Protein AF-A0A439U3D1-F1 (afdb_monomer)

Radius of gyration: 30.62 Å; Cα contacts (8 Å, |Δi|>4): 138; chains: 1;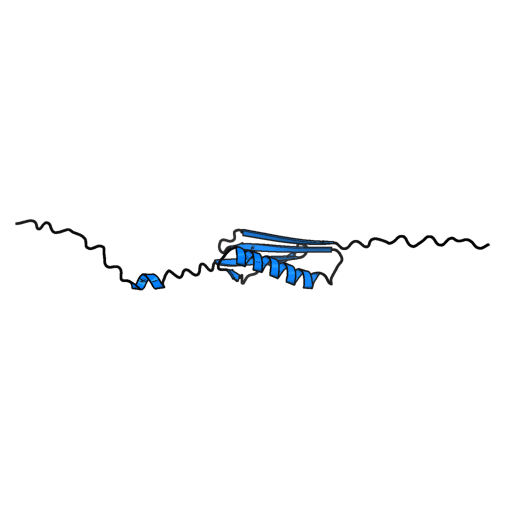 bounding box: 72×36×116 Å

Foldseek 3Di:
DDDDDPPDDPPPDDDPVVVVVPPCLVFWFKWKWKAKPNDIDTGPRGGGDSDVVVVVVVNVVVQVVVCVVCVVPDQWIKMKIFMATPVRDTPDIDIDIGHDDPPPDPPDDDPPDDD

Solvent-accessible surface area (backbone atoms only — not comparable to full-atom values): 7405 Å² total; per-residue (Å²): 141,82,86,82,91,76,91,70,85,82,90,77,80,80,68,87,72,60,74,76,73,68,72,67,73,59,55,43,51,32,28,56,27,38,27,51,75,86,50,73,50,75,44,90,79,48,48,74,29,71,45,71,68,54,49,51,50,52,49,52,50,51,49,50,54,50,45,69,68,52,56,84,76,57,54,68,48,40,41,33,35,38,32,23,41,82,85,68,48,77,77,48,75,51,74,52,78,46,78,63,79,84,79,76,71,78,76,73,80,76,77,92,76,83,133

Mean predicted aligned error: 15.02 Å

Nearest PDB structures (foldseek):
  4j39-assembly1_A  TM=4.063E-01  e=5.763E-01  Tomato bushy stunt virus
  4jk0-assembly1_D-2  TM=4.122E-01  e=9.205E-01  Tomato bushy stunt virus
  4kq0-assembly1_D  TM=3.219E-01  e=6.869E-01  Tomato bushy stunt virus
  4knq-assembly1_A  TM=3.241E-01  e=9.205E-01  Tomato bushy stunt virus
  1r9f-assembly1_A-2  TM=3.229E-01  e=1.653E+00  Tomato bushy stunt virus

pLDDT: mean 74.01, std 16.24, range [39.06, 91.94]

Secondary structure (DSSP, 8-state):
---------------GGGGGS------EEEEEEEEETTEEE--SS-EEESSHHHHHHHHHHHHHHHHHHHGGG-SEEEEEEEEEETTS-EEEEEEEEEE----------------

Structure (mmCIF, N/CA/C/O backbone):
data_AF-A0A439U3D1-F1
#
_entry.id   AF-A0A439U3D1-F1
#
loop_
_atom_site.group_PDB
_atom_site.id
_atom_site.type_symbol
_atom_site.label_atom_id
_atom_site.label_alt_id
_atom_site.label_comp_id
_atom_site.label_asym_id
_atom_site.label_entity_id
_atom_site.label_seq_id
_atom_site.pdbx_PDB_ins_code
_atom_site.Cartn_x
_atom_site.Cartn_y
_atom_site.Cartn_z
_atom_site.occupancy
_atom_site.B_iso_or_equiv
_atom_site.auth_seq_id
_atom_site.auth_comp_id
_atom_site.auth_asym_id
_atom_site.auth_atom_id
_atom_site.pdbx_PDB_model_num
ATOM 1 N N . MET A 1 1 ? -38.011 12.009 67.621 1.00 45.88 1 MET A N 1
ATOM 2 C CA . MET A 1 1 ? -36.981 12.023 66.561 1.00 45.88 1 MET A CA 1
ATOM 3 C C . MET A 1 1 ? -36.679 10.579 66.222 1.00 45.88 1 MET A C 1
ATOM 5 O O . MET A 1 1 ? -35.895 9.945 66.911 1.00 45.88 1 MET A O 1
ATOM 9 N N . THR A 1 2 ? -37.409 10.044 65.248 1.00 39.06 2 THR A N 1
ATOM 10 C CA . THR A 1 2 ? -37.303 8.649 64.808 1.00 39.06 2 THR A CA 1
ATOM 11 C C . THR A 1 2 ? -36.635 8.656 63.442 1.00 39.06 2 THR A C 1
ATOM 13 O O . THR A 1 2 ? -37.020 9.434 62.575 1.00 39.06 2 THR A O 1
ATOM 16 N N . ILE A 1 3 ? -35.589 7.851 63.307 1.00 46.50 3 ILE A N 1
ATOM 17 C CA . ILE A 1 3 ? -34.722 7.743 62.135 1.00 46.50 3 ILE A CA 1
ATOM 18 C C . ILE A 1 3 ? -35.377 6.732 61.184 1.00 46.50 3 ILE A C 1
ATOM 20 O O . ILE A 1 3 ? -35.643 5.603 61.596 1.00 46.50 3 ILE A O 1
ATOM 24 N N . ASP A 1 4 ? -35.670 7.133 59.948 1.00 45.41 4 ASP A N 1
ATOM 25 C CA . ASP A 1 4 ? -36.325 6.285 58.941 1.00 45.41 4 ASP A CA 1
ATOM 26 C C . ASP A 1 4 ? -35.280 5.440 58.165 1.00 45.41 4 ASP A C 1
ATOM 28 O O . ASP A 1 4 ? -34.344 6.014 57.603 1.00 45.41 4 ASP A O 1
ATOM 32 N N . PRO A 1 5 ? -35.383 4.093 58.100 1.00 50.94 5 PRO A N 1
ATOM 33 C CA . PRO A 1 5 ? -34.320 3.220 57.586 1.00 50.94 5 PRO A CA 1
ATOM 34 C C . PRO A 1 5 ? -34.548 2.723 56.143 1.00 50.94 5 PRO A C 1
ATOM 36 O O . PRO A 1 5 ? -34.316 1.552 55.838 1.00 50.94 5 PRO A O 1
ATOM 39 N N . ARG A 1 6 ? -35.006 3.573 55.216 1.00 43.25 6 ARG A N 1
ATOM 40 C CA . ARG A 1 6 ? -35.314 3.155 53.827 1.00 43.25 6 ARG A CA 1
ATOM 41 C C . ARG A 1 6 ? -34.386 3.726 52.750 1.00 43.25 6 ARG A C 1
ATOM 43 O O . ARG A 1 6 ? -34.818 4.046 51.648 1.00 43.25 6 ARG A O 1
ATOM 50 N N . ALA A 1 7 ? -33.083 3.727 53.021 1.00 51.22 7 ALA A N 1
ATOM 51 C CA . ALA A 1 7 ? -32.070 3.725 51.968 1.00 51.22 7 ALA A CA 1
ATOM 52 C C . ALA A 1 7 ? -31.996 2.324 51.329 1.00 51.22 7 ALA A C 1
ATOM 54 O O . ALA A 1 7 ? -31.229 1.462 51.754 1.00 51.22 7 ALA A O 1
ATOM 55 N N . ARG A 1 8 ? -32.824 2.074 50.313 1.00 48.53 8 ARG A N 1
ATOM 56 C CA . ARG A 1 8 ? -32.607 0.986 49.351 1.00 48.53 8 ARG A CA 1
ATOM 57 C C . ARG A 1 8 ? -32.677 1.592 47.960 1.00 48.53 8 ARG A C 1
ATOM 59 O O . ARG A 1 8 ? -33.740 2.001 47.508 1.00 48.53 8 ARG A O 1
ATOM 66 N N . GLY A 1 9 ? -31.501 1.733 47.354 1.00 48.75 9 GLY A N 1
ATOM 67 C CA . GLY A 1 9 ? -31.330 2.292 46.024 1.00 48.75 9 GLY A CA 1
ATOM 68 C C . GLY A 1 9 ? -32.049 1.452 44.978 1.00 48.75 9 GLY A C 1
ATOM 69 O O . GLY A 1 9 ? -31.792 0.259 44.850 1.00 48.75 9 GLY A O 1
ATOM 70 N N . ASN A 1 10 ? -32.901 2.109 44.200 1.00 45.72 10 ASN A N 1
ATOM 71 C CA . ASN A 1 10 ? -33.366 1.598 42.921 1.00 45.72 10 ASN A CA 1
ATOM 72 C C . ASN A 1 10 ? -32.428 2.133 41.832 1.00 45.72 10 ASN A C 1
ATOM 74 O O . ASN A 1 10 ? -32.757 3.076 41.119 1.00 45.72 10 ASN A O 1
ATOM 78 N N . PHE A 1 11 ? -31.242 1.533 41.716 1.00 51.66 11 PHE A N 1
ATOM 79 C CA . PHE A 1 11 ? -30.380 1.666 40.536 1.00 51.66 11 PHE A CA 1
ATOM 80 C C . PHE A 1 11 ? -30.799 0.637 39.473 1.00 51.66 11 PHE A C 1
ATOM 82 O O . PHE A 1 11 ? -30.017 -0.212 39.071 1.00 51.66 11 PHE A O 1
ATOM 89 N N . CYS A 1 12 ? -32.054 0.680 39.032 1.00 50.06 12 CYS A N 1
ATOM 90 C CA . CYS A 1 12 ? -32.528 -0.108 37.894 1.00 50.06 12 CYS A CA 1
ATOM 91 C C . CYS A 1 12 ? -33.608 0.693 37.173 1.00 50.06 12 CYS A C 1
ATOM 93 O O . CYS A 1 12 ? -34.783 0.423 37.363 1.00 50.06 12 CYS A O 1
ATOM 95 N N . GLN A 1 13 ? -33.222 1.717 36.413 1.00 51.66 13 GLN A N 1
ATOM 96 C CA . GLN A 1 13 ? -34.068 2.249 35.342 1.00 51.66 13 GLN A CA 1
ATOM 97 C C . GLN A 1 13 ? -33.199 3.050 34.361 1.00 51.66 13 GLN A C 1
ATOM 99 O O . GLN A 1 13 ? -33.346 4.261 34.213 1.00 51.66 13 GLN A O 1
ATOM 104 N N . LEU A 1 14 ? -32.241 2.383 33.714 1.00 47.88 14 LEU A N 1
ATOM 105 C CA . LEU A 1 14 ? -31.732 2.897 32.444 1.00 47.88 14 LEU A CA 1
ATOM 106 C C . LEU A 1 14 ? -32.725 2.448 31.361 1.00 47.88 14 LEU A C 1
ATOM 108 O O . LEU A 1 14 ? -33.056 1.264 31.322 1.00 47.88 14 LEU A O 1
ATOM 112 N N . PRO A 1 15 ? -33.268 3.364 30.544 1.00 46.09 15 PRO A N 1
ATOM 113 C CA . PRO A 1 15 ? -34.266 3.015 29.544 1.00 46.09 15 PRO A CA 1
ATOM 114 C C . PRO A 1 15 ? -33.651 2.163 28.426 1.00 46.09 15 PRO A C 1
ATOM 116 O O . PRO A 1 15 ? -32.517 2.399 28.010 1.00 46.09 15 PRO A O 1
ATOM 119 N N . GLU A 1 16 ? -34.451 1.241 27.884 1.00 47.47 16 GLU A N 1
ATOM 120 C CA . GLU A 1 16 ? -34.198 0.334 26.741 1.00 47.47 16 GLU A CA 1
ATOM 121 C C . GLU A 1 16 ? -33.722 1.032 25.439 1.00 47.47 16 GLU A C 1
ATOM 123 O O . GLU A 1 16 ? -33.518 0.389 24.416 1.00 47.47 16 GLU A O 1
ATOM 128 N N . GLN A 1 17 ? -33.514 2.352 25.455 1.00 46.62 17 GLN A N 1
ATOM 129 C CA . GLN A 1 17 ? -33.093 3.159 24.306 1.00 46.62 17 GLN A CA 1
ATOM 130 C C . GLN A 1 17 ? -31.573 3.170 24.078 1.00 46.62 17 GLN A C 1
ATOM 132 O O . GLN A 1 17 ? -31.106 3.697 23.072 1.00 46.62 17 GLN A O 1
ATOM 137 N N . ILE A 1 18 ? -30.777 2.596 24.988 1.00 49.88 18 ILE A N 1
ATOM 138 C CA . ILE A 1 18 ? -29.306 2.572 24.857 1.00 49.88 18 ILE A CA 1
ATOM 139 C C . ILE A 1 18 ? -28.845 1.479 23.876 1.00 49.88 18 ILE A C 1
ATOM 141 O O . ILE A 1 18 ? -27.748 1.556 23.324 1.00 49.88 18 ILE A O 1
ATOM 145 N N . PHE A 1 19 ? -29.694 0.495 23.571 1.00 45.00 19 PHE A N 1
ATOM 146 C CA . PHE A 1 19 ? -29.305 -0.620 22.706 1.00 45.00 19 PHE A CA 1
ATOM 147 C C . PHE A 1 19 ? -29.145 -0.247 21.222 1.00 45.00 19 PHE A C 1
ATOM 149 O O . PHE A 1 19 ? -28.511 -0.993 20.484 1.00 45.00 19 PHE A O 1
ATOM 156 N N . SER A 1 20 ? -29.632 0.923 20.788 1.00 47.94 20 SER A N 1
ATOM 157 C CA . SER A 1 20 ? -29.443 1.409 19.410 1.00 47.94 20 SER A CA 1
ATOM 158 C C . SER A 1 20 ? -28.176 2.256 19.206 1.00 47.94 20 SER A C 1
ATOM 160 O O . SER A 1 20 ? -27.870 2.608 18.071 1.00 47.94 20 SER A O 1
ATOM 162 N N . LEU A 1 21 ? -27.436 2.602 20.268 1.00 47.84 21 LEU A N 1
ATOM 163 C CA . LEU A 1 21 ? -26.210 3.421 20.192 1.00 47.84 21 LEU A CA 1
ATOM 164 C C . LEU A 1 21 ? -24.918 2.595 20.284 1.00 47.84 21 LEU A C 1
ATOM 166 O O . LEU A 1 21 ? -23.825 3.150 20.227 1.00 47.84 21 LEU A O 1
ATOM 170 N N . LEU A 1 22 ? -25.039 1.272 20.411 1.00 51.59 22 LEU A N 1
ATOM 171 C CA . LEU A 1 22 ? -23.912 0.336 20.400 1.00 51.59 22 LEU A CA 1
ATOM 172 C C . LEU A 1 22 ? -23.738 -0.366 19.048 1.00 51.59 22 LEU A C 1
ATOM 174 O O . LEU A 1 22 ? -22.976 -1.325 18.956 1.00 51.59 22 LEU A O 1
ATOM 178 N N . SER A 1 23 ? -24.347 0.157 17.980 1.00 51.31 23 SER A N 1
ATOM 179 C CA . SER A 1 23 ? -23.788 0.007 16.634 1.00 51.31 23 SER A CA 1
ATOM 180 C C . SER A 1 23 ? -22.564 0.915 16.515 1.00 51.31 23 SER A C 1
ATOM 182 O O . SER A 1 23 ? -22.533 1.874 15.752 1.00 51.31 23 SER A O 1
ATOM 184 N N . PHE A 1 24 ? -21.543 0.602 17.316 1.00 48.59 24 PHE A N 1
ATOM 185 C CA . PHE A 1 24 ? -20.161 0.779 16.911 1.00 48.59 24 PHE A CA 1
ATOM 186 C C . PHE A 1 24 ? -19.996 -0.045 15.630 1.00 48.59 24 PHE A C 1
ATOM 188 O O . PHE A 1 24 ? -19.539 -1.188 15.668 1.00 48.59 24 PHE A O 1
ATOM 195 N N . ASP A 1 25 ? -20.379 0.517 14.488 1.00 55.25 25 ASP A N 1
ATOM 196 C CA . ASP A 1 25 ? -19.644 0.192 13.281 1.00 55.25 25 ASP A CA 1
ATOM 197 C C . ASP A 1 25 ? -18.232 0.690 13.578 1.00 55.25 25 ASP A C 1
ATOM 199 O O . ASP A 1 25 ? -17.966 1.890 13.613 1.00 55.25 25 ASP A O 1
ATOM 203 N N . ARG A 1 26 ? -17.363 -0.241 13.993 1.00 61.91 26 ARG A N 1
ATOM 204 C CA . ARG A 1 26 ? -15.965 -0.001 14.373 1.00 61.91 26 ARG A CA 1
ATOM 205 C C . ARG A 1 26 ? -15.150 0.322 13.123 1.00 61.91 26 ARG A C 1
ATOM 207 O O . ARG A 1 26 ? -14.142 -0.316 12.854 1.00 61.91 26 ARG A O 1
ATOM 214 N N . MET A 1 27 ? -15.630 1.274 12.338 1.00 72.38 27 MET A N 1
ATOM 215 C CA . MET A 1 27 ? -14.948 1.794 11.179 1.00 72.38 27 MET A CA 1
ATOM 216 C C . MET A 1 27 ? -13.801 2.648 11.704 1.00 72.38 27 MET A C 1
ATOM 218 O O . MET A 1 27 ? -14.001 3.705 12.300 1.00 72.38 27 MET A O 1
ATOM 222 N N . ALA A 1 28 ? -12.596 2.110 11.584 1.00 83.12 28 ALA A N 1
ATOM 223 C CA . ALA A 1 28 ? -11.372 2.818 11.897 1.00 83.12 28 ALA A CA 1
ATOM 224 C C . ALA A 1 28 ? -10.820 3.416 10.602 1.00 83.12 28 ALA A C 1
ATOM 226 O O . ALA A 1 28 ? -10.892 2.795 9.540 1.00 83.12 28 ALA A O 1
ATOM 227 N N . LEU A 1 29 ? -10.294 4.635 10.693 1.00 87.50 29 LEU A N 1
ATOM 228 C CA . LEU A 1 29 ? -9.660 5.301 9.565 1.00 87.50 29 LEU A CA 1
ATOM 229 C C . LEU A 1 29 ? -8.225 4.793 9.421 1.00 87.50 29 LEU A C 1
ATOM 231 O O . LEU A 1 29 ? -7.444 4.844 10.377 1.00 87.50 29 LEU A O 1
ATOM 235 N N . TYR A 1 30 ? -7.896 4.324 8.222 1.00 89.44 30 TYR A N 1
ATOM 236 C CA . TYR A 1 30 ? -6.565 3.850 7.866 1.00 89.44 30 TYR A CA 1
ATOM 237 C C . TYR A 1 30 ? -6.011 4.660 6.702 1.00 89.44 30 TYR A C 1
ATOM 239 O O . TYR A 1 30 ? -6.719 4.911 5.735 1.00 89.44 30 TYR A O 1
ATOM 247 N N . TYR A 1 31 ? -4.742 5.035 6.776 1.00 90.62 31 TYR A N 1
ATOM 248 C CA . TYR A 1 31 ? -4.043 5.784 5.735 1.00 90.62 31 TYR A CA 1
ATOM 249 C C . TYR A 1 31 ? -3.154 4.840 4.936 1.00 90.62 31 TYR A C 1
ATOM 251 O O . TYR A 1 31 ? -2.437 4.040 5.536 1.00 90.62 31 TYR A O 1
ATOM 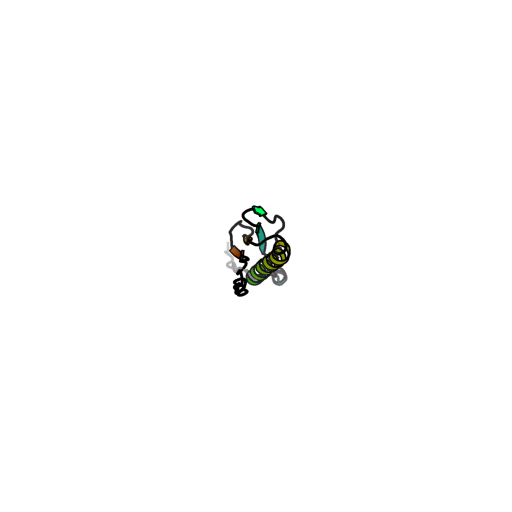259 N N . PHE A 1 32 ? -3.196 4.927 3.609 1.00 90.69 32 PHE A N 1
ATOM 260 C CA . PHE A 1 32 ? -2.459 4.044 2.705 1.00 90.69 32 PHE A CA 1
ATOM 261 C C . PHE A 1 32 ? -1.371 4.855 2.009 1.00 90.69 32 PHE A C 1
ATOM 263 O O . PHE A 1 32 ? -1.615 5.477 0.988 1.00 90.69 32 PHE A O 1
ATOM 270 N N . ASP A 1 33 ? -0.168 4.880 2.570 1.00 90.38 33 ASP A N 1
ATOM 271 C CA . ASP A 1 33 ? 0.955 5.546 1.921 1.00 90.38 33 ASP A CA 1
ATOM 272 C C . ASP A 1 33 ? 1.508 4.674 0.805 1.00 90.38 33 ASP A C 1
ATOM 274 O O . ASP A 1 33 ? 1.741 3.471 0.980 1.00 90.38 33 ASP A O 1
ATOM 278 N N . PHE A 1 34 ? 1.769 5.311 -0.322 1.00 89.38 34 PHE A N 1
ATOM 279 C CA . PHE A 1 34 ? 2.305 4.687 -1.512 1.00 89.38 34 PHE A CA 1
ATOM 280 C C . PHE A 1 34 ? 3.779 5.050 -1.632 1.00 89.38 34 PHE A C 1
ATOM 282 O O . PHE A 1 34 ? 4.153 6.192 -1.414 1.00 89.38 34 PHE A O 1
ATOM 289 N N . ASP A 1 35 ? 4.642 4.091 -1.935 1.00 88.81 35 ASP A N 1
ATOM 290 C CA . ASP A 1 35 ? 6.045 4.354 -2.248 1.00 88.81 35 ASP A CA 1
ATOM 291 C C . ASP A 1 35 ? 6.389 3.657 -3.558 1.00 88.81 35 ASP A C 1
ATOM 293 O O . ASP A 1 35 ? 6.292 2.430 -3.682 1.00 88.81 35 ASP A O 1
ATOM 297 N N . GLU A 1 36 ? 6.735 4.480 -4.542 1.00 86.81 36 GLU A N 1
ATOM 298 C CA . GLU A 1 36 ? 7.127 4.071 -5.878 1.00 86.81 36 GLU A CA 1
ATOM 299 C C . GLU A 1 36 ? 8.600 4.400 -6.093 1.00 86.81 36 GLU A C 1
ATOM 301 O O . GLU A 1 36 ? 9.027 5.553 -6.082 1.00 86.81 36 GLU A O 1
ATOM 306 N N . ASN A 1 37 ? 9.406 3.355 -6.265 1.00 84.38 37 ASN A N 1
ATOM 307 C CA . ASN A 1 37 ? 10.835 3.447 -6.535 1.00 84.38 37 ASN A CA 1
ATOM 308 C C . ASN A 1 37 ? 11.623 4.329 -5.534 1.00 84.38 37 ASN A C 1
ATOM 310 O O . ASN A 1 37 ? 12.655 4.907 -5.880 1.00 84.38 37 ASN A O 1
ATOM 314 N N . GLY A 1 38 ? 11.163 4.412 -4.277 1.00 82.00 38 GLY A N 1
ATOM 315 C CA . GLY A 1 38 ? 11.755 5.237 -3.219 1.00 82.00 38 GLY A CA 1
ATOM 316 C C . GLY A 1 38 ? 11.150 6.638 -3.082 1.00 82.00 38 GLY A C 1
ATOM 317 O O . GLY A 1 38 ? 11.613 7.411 -2.240 1.00 82.00 38 GLY A O 1
ATOM 318 N N . VAL A 1 39 ? 10.138 6.975 -3.883 1.00 83.44 39 VAL A N 1
ATOM 319 C CA . VAL A 1 39 ? 9.338 8.194 -3.748 1.00 83.44 39 VAL A CA 1
ATOM 320 C C . VAL A 1 39 ? 8.075 7.847 -2.971 1.00 83.44 39 VAL A C 1
ATOM 322 O O . VAL A 1 39 ? 7.166 7.219 -3.502 1.00 83.44 39 VAL A O 1
ATOM 325 N N . ALA A 1 40 ? 8.037 8.239 -1.698 1.00 84.81 40 ALA A N 1
ATOM 326 C CA . ALA A 1 40 ? 6.871 8.045 -0.847 1.00 84.81 40 ALA A CA 1
ATOM 327 C C . ALA A 1 40 ? 5.862 9.191 -1.024 1.00 84.81 40 ALA A C 1
ATOM 329 O O . ALA A 1 40 ? 6.161 10.346 -0.711 1.00 84.81 40 ALA A O 1
ATOM 330 N N . GLU A 1 41 ? 4.658 8.851 -1.464 1.00 85.44 41 GLU A N 1
ATOM 331 C CA . GLU A 1 41 ? 3.486 9.711 -1.541 1.00 85.44 41 GLU A CA 1
ATOM 332 C C . GLU A 1 41 ? 2.464 9.302 -0.464 1.00 85.44 41 GLU A C 1
ATOM 334 O O . GLU A 1 41 ? 1.829 8.246 -0.557 1.00 85.44 41 GLU A O 1
ATOM 339 N N . PRO A 1 42 ? 2.312 10.103 0.607 1.00 85.38 42 PRO A N 1
ATOM 340 C CA . PRO A 1 42 ? 1.359 9.803 1.664 1.00 85.38 42 PRO A CA 1
ATOM 341 C C . PRO A 1 42 ? -0.076 10.091 1.219 1.00 85.38 42 PRO A C 1
ATOM 343 O O . PRO A 1 42 ? -0.350 11.145 0.643 1.00 85.38 42 PRO A O 1
ATOM 346 N N . ASP A 1 43 ? -1.007 9.203 1.568 1.00 83.00 43 ASP A N 1
ATOM 347 C CA . ASP A 1 43 ? -2.437 9.419 1.331 1.00 83.00 43 ASP A CA 1
ATOM 348 C C . ASP A 1 43 ? -3.053 10.266 2.465 1.00 83.00 43 ASP A C 1
ATOM 350 O O . ASP A 1 43 ? -3.052 9.836 3.626 1.00 83.00 43 ASP A O 1
ATOM 354 N N . PRO A 1 44 ? -3.586 11.471 2.173 1.00 77.75 44 PRO A N 1
ATOM 355 C CA . PRO A 1 44 ? -4.212 12.329 3.174 1.00 77.75 44 PRO A CA 1
ATOM 356 C C . PRO A 1 44 ? -5.668 11.957 3.486 1.00 77.75 44 PRO A C 1
ATOM 358 O O . PRO A 1 44 ? -6.201 12.426 4.494 1.00 77.75 44 PRO A O 1
ATOM 361 N N . HIS A 1 45 ? -6.330 11.171 2.635 1.00 82.12 45 HIS A N 1
ATOM 362 C CA . HIS A 1 45 ? -7.749 10.858 2.780 1.00 82.12 45 HIS A CA 1
ATOM 363 C C . HIS A 1 45 ? -7.964 9.626 3.651 1.00 82.12 45 HIS A C 1
ATOM 365 O O . HIS A 1 45 ? -8.774 9.675 4.579 1.00 82.12 45 HIS A O 1
ATOM 371 N N . GLY A 1 46 ? -7.212 8.555 3.391 1.00 84.44 46 GLY A N 1
ATOM 372 C CA . GLY A 1 46 ? -7.417 7.279 4.056 1.00 84.44 46 GLY A CA 1
ATOM 373 C C . GLY A 1 46 ? -8.780 6.653 3.741 1.00 84.44 46 GLY A C 1
ATOM 374 O O . GLY A 1 46 ? -9.628 7.218 3.049 1.00 84.44 46 GLY A O 1
ATOM 375 N N . ILE A 1 47 ? -8.994 5.441 4.245 1.00 85.44 47 ILE A N 1
ATOM 376 C CA . ILE A 1 47 ? -10.214 4.662 4.037 1.00 85.44 47 ILE A CA 1
ATOM 377 C C . ILE A 1 47 ? -10.708 4.151 5.384 1.00 85.44 47 ILE A C 1
ATOM 379 O O . ILE A 1 47 ? -9.952 3.589 6.182 1.00 85.44 47 ILE A O 1
ATOM 383 N N . GLU A 1 48 ? -12.001 4.335 5.628 1.00 87.94 48 GLU A N 1
ATOM 384 C CA . GLU A 1 48 ? -12.691 3.767 6.777 1.00 87.94 48 GLU A CA 1
ATOM 385 C C . GLU A 1 48 ? -12.921 2.271 6.554 1.00 87.94 48 GLU A C 1
ATOM 387 O O . GLU A 1 48 ? -13.648 1.864 5.648 1.00 87.94 48 GLU A O 1
ATOM 392 N N . CYS A 1 49 ? -12.295 1.442 7.386 1.00 84.00 49 CYS A N 1
ATOM 393 C CA . CYS A 1 49 ? -12.423 -0.008 7.311 1.00 84.00 49 CYS A CA 1
ATOM 394 C C . CYS A 1 49 ? -12.986 -0.554 8.621 1.00 84.00 49 CYS A C 1
ATOM 396 O O . CYS A 1 49 ? -12.572 -0.157 9.709 1.00 84.00 49 CYS A O 1
ATOM 398 N N . SER A 1 50 ? -13.920 -1.493 8.511 1.00 83.56 50 SER A N 1
ATOM 399 C CA . SER A 1 50 ? -14.589 -2.136 9.646 1.00 83.56 50 SER A CA 1
ATOM 400 C C . SER A 1 50 ? -13.763 -3.253 10.297 1.00 83.56 50 SER A C 1
ATOM 402 O O . SER A 1 50 ? -14.001 -3.589 11.458 1.00 83.56 50 SER A O 1
ATOM 404 N N . ASP A 1 51 ? -12.789 -3.823 9.578 1.00 83.75 51 ASP A N 1
ATOM 405 C CA . ASP A 1 51 ? -11.865 -4.835 10.096 1.00 83.75 51 ASP A CA 1
ATOM 406 C C . ASP A 1 51 ? -10.499 -4.810 9.387 1.00 83.75 51 ASP A C 1
ATOM 408 O O . ASP A 1 51 ? -10.378 -4.381 8.238 1.00 83.75 51 ASP A O 1
ATOM 412 N N . LEU A 1 52 ? -9.466 -5.340 10.049 1.00 84.50 52 LEU A N 1
ATOM 413 C CA . LEU A 1 52 ? -8.110 -5.445 9.497 1.00 84.50 52 LEU A CA 1
ATOM 414 C C . LEU A 1 52 ? -8.037 -6.326 8.241 1.00 84.50 52 LEU A C 1
ATOM 416 O O . LEU A 1 52 ? -7.161 -6.117 7.397 1.00 84.50 52 LEU A O 1
ATOM 420 N N . ALA A 1 53 ? -8.932 -7.308 8.091 1.00 87.38 53 ALA A N 1
ATOM 421 C CA . ALA A 1 53 ? -8.998 -8.109 6.872 1.00 87.38 53 ALA A CA 1
ATOM 422 C C . ALA A 1 53 ? -9.374 -7.258 5.647 1.00 87.38 53 ALA A C 1
ATOM 424 O O . ALA A 1 53 ? -8.768 -7.427 4.585 1.00 87.38 53 ALA A O 1
ATOM 425 N N . GLU A 1 54 ? -10.309 -6.318 5.815 1.00 87.00 54 GLU A N 1
ATOM 426 C CA . GLU A 1 54 ? -10.717 -5.372 4.771 1.00 87.00 54 GLU A CA 1
ATOM 427 C C . GLU A 1 54 ? -9.571 -4.415 4.440 1.00 87.00 54 GLU A C 1
ATOM 429 O O . GLU A 1 54 ? -9.222 -4.250 3.275 1.00 87.00 54 GLU A O 1
ATOM 434 N N . VAL A 1 55 ? -8.890 -3.887 5.464 1.00 88.19 55 VAL A N 1
ATOM 435 C CA . VAL A 1 55 ? -7.691 -3.050 5.292 1.00 88.19 55 VAL A CA 1
ATOM 436 C C . VAL A 1 55 ? -6.639 -3.760 4.440 1.00 88.19 55 VAL A C 1
ATOM 438 O O . VAL A 1 55 ? -6.097 -3.190 3.493 1.00 88.19 55 VAL A O 1
ATOM 441 N N . ARG A 1 56 ? -6.359 -5.034 4.747 1.00 89.25 56 ARG A N 1
ATOM 442 C CA . ARG A 1 56 ? -5.400 -5.841 3.986 1.00 89.25 56 ARG A CA 1
ATOM 443 C C . ARG A 1 56 ? -5.859 -6.037 2.545 1.00 89.25 56 ARG A C 1
ATOM 445 O O . ARG A 1 56 ? -5.039 -5.956 1.635 1.00 89.25 56 ARG A O 1
ATOM 452 N N . TYR A 1 57 ? -7.141 -6.329 2.339 1.00 90.12 57 TYR A N 1
ATOM 453 C CA . TYR A 1 57 ? -7.704 -6.509 1.006 1.00 90.12 57 TYR A CA 1
ATOM 454 C C . TYR A 1 57 ? -7.574 -5.231 0.169 1.00 90.12 57 TYR A C 1
ATOM 456 O O . TYR A 1 57 ? -7.065 -5.298 -0.950 1.00 90.12 57 TYR A O 1
ATOM 464 N N . GLN A 1 58 ? -7.929 -4.074 0.733 1.00 88.38 58 GLN A N 1
ATOM 465 C CA . GLN A 1 58 ? -7.789 -2.778 0.068 1.00 88.38 58 GLN A CA 1
ATOM 466 C C . GLN A 1 58 ? -6.326 -2.448 -0.241 1.00 88.38 58 GLN A C 1
ATOM 468 O O . GLN A 1 58 ? -6.021 -2.070 -1.368 1.00 88.38 58 GLN A O 1
ATOM 473 N N . ALA A 1 59 ? -5.400 -2.686 0.696 1.00 88.56 59 ALA A N 1
ATOM 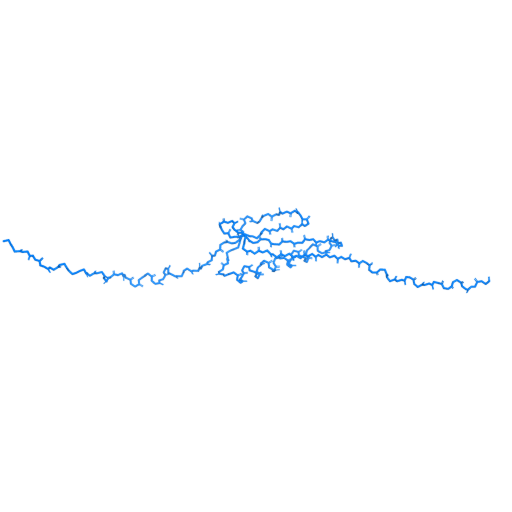474 C CA . ALA A 1 59 ? -3.970 -2.459 0.474 1.00 88.56 59 ALA A CA 1
ATOM 475 C C . ALA A 1 59 ? -3.415 -3.307 -0.682 1.00 88.56 59 ALA A C 1
ATOM 477 O O . ALA A 1 59 ? -2.695 -2.803 -1.540 1.00 88.56 59 ALA A O 1
ATOM 478 N N . VAL A 1 60 ? -3.757 -4.600 -0.719 1.00 89.94 60 VAL A N 1
ATOM 479 C CA . VAL A 1 60 ? -3.306 -5.515 -1.781 1.00 89.94 60 VAL A CA 1
ATOM 480 C C . VAL A 1 60 ? -3.938 -5.152 -3.121 1.00 89.94 60 VAL A C 1
ATOM 482 O O . VAL A 1 60 ? -3.258 -5.189 -4.145 1.00 89.94 60 VAL A O 1
ATOM 485 N N . ARG A 1 61 ? -5.222 -4.782 -3.125 1.00 90.06 61 ARG A N 1
ATOM 486 C CA . ARG A 1 61 ? -5.928 -4.346 -4.330 1.00 90.06 61 ARG A CA 1
ATOM 487 C C . ARG A 1 61 ? -5.317 -3.067 -4.902 1.00 90.06 61 ARG A C 1
ATOM 489 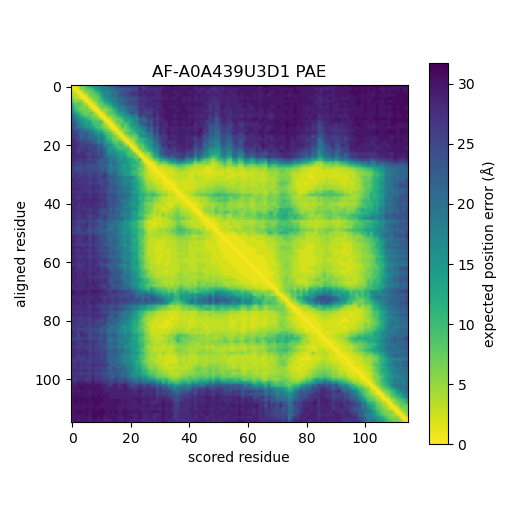O O . ARG A 1 61 ? -5.013 -3.046 -6.089 1.00 90.06 61 ARG A O 1
ATOM 496 N N . ALA A 1 62 ? -5.072 -2.062 -4.061 1.00 87.69 62 ALA A N 1
ATOM 497 C CA . ALA A 1 62 ? -4.417 -0.820 -4.460 1.00 87.69 62 ALA A CA 1
ATOM 498 C C . ALA A 1 62 ? -3.014 -1.083 -5.024 1.00 87.69 62 ALA A C 1
ATOM 500 O O . ALA A 1 62 ? -2.690 -0.605 -6.106 1.00 87.69 62 ALA A O 1
ATOM 501 N N . LEU A 1 63 ? -2.218 -1.929 -4.359 1.00 88.44 63 LEU A N 1
ATOM 502 C CA . LEU A 1 63 ? -0.893 -2.314 -4.850 1.00 88.44 63 LEU A CA 1
ATOM 503 C C . LEU A 1 63 ? -0.959 -3.000 -6.225 1.00 88.44 63 LEU A C 1
ATOM 505 O O . LEU A 1 63 ? -0.120 -2.736 -7.084 1.00 88.44 63 LEU A O 1
ATOM 509 N N . ALA A 1 64 ? -1.944 -3.872 -6.453 1.00 88.06 64 ALA A N 1
ATOM 510 C CA . ALA A 1 64 ? -2.136 -4.532 -7.742 1.00 88.06 64 ALA A CA 1
ATOM 511 C C . ALA A 1 64 ? -2.559 -3.550 -8.848 1.00 88.06 64 ALA A C 1
ATOM 513 O O . ALA A 1 64 ? -2.053 -3.645 -9.967 1.00 88.06 64 ALA A O 1
ATOM 514 N N . ASP A 1 65 ? -3.449 -2.605 -8.536 1.00 86.75 65 ASP A N 1
ATOM 515 C CA . ASP A 1 65 ? -3.860 -1.553 -9.468 1.00 86.75 65 ASP A CA 1
ATOM 516 C C . ASP A 1 65 ? -2.665 -0.654 -9.842 1.00 86.75 65 ASP A C 1
ATOM 518 O O . ASP A 1 65 ? -2.405 -0.481 -11.032 1.00 86.75 65 ASP A O 1
ATOM 522 N N . MET A 1 66 ? -1.863 -0.207 -8.866 1.00 82.69 66 MET A N 1
ATOM 523 C CA . MET A 1 66 ? -0.620 0.541 -9.122 1.00 82.69 66 MET A CA 1
ATOM 524 C C . MET A 1 66 ? 0.379 -0.260 -9.951 1.00 82.69 66 MET A C 1
ATOM 526 O O . MET A 1 66 ? 0.987 0.262 -10.877 1.00 82.69 66 MET A O 1
ATOM 530 N N . THR A 1 67 ? 0.542 -1.550 -9.643 1.00 84.06 67 THR A N 1
ATOM 531 C CA . THR A 1 67 ? 1.450 -2.424 -10.395 1.00 84.06 67 THR A CA 1
ATOM 532 C C . THR A 1 67 ? 1.026 -2.477 -11.858 1.00 84.06 67 THR A C 1
ATOM 534 O O . THR A 1 67 ? 1.855 -2.310 -12.743 1.00 84.06 67 THR A O 1
ATOM 537 N N . ARG A 1 68 ? -0.272 -2.632 -12.143 1.00 83.12 68 ARG A N 1
ATOM 538 C CA . ARG A 1 68 ? -0.778 -2.617 -13.523 1.00 83.12 68 ARG A CA 1
ATOM 539 C C . ARG A 1 68 ? -0.451 -1.309 -14.254 1.00 83.12 68 ARG A C 1
ATOM 541 O O . ARG A 1 68 ? -0.230 -1.351 -15.460 1.00 83.12 68 ARG A O 1
ATOM 548 N N . GLU A 1 69 ? -0.449 -0.183 -13.549 1.00 79.62 69 GLU A N 1
ATOM 549 C CA . GLU A 1 69 ? -0.171 1.141 -14.114 1.00 79.62 69 GLU A CA 1
ATOM 550 C C . GLU A 1 69 ? 1.328 1.438 -14.271 1.00 79.62 69 GLU A C 1
ATOM 552 O O . GLU A 1 69 ? 1.690 2.091 -15.244 1.00 79.62 69 GLU A O 1
ATOM 557 N N . ALA A 1 70 ? 2.188 0.916 -13.387 1.00 74.50 70 ALA A N 1
ATOM 558 C CA . ALA A 1 70 ? 3.642 1.142 -13.390 1.00 74.50 70 ALA A CA 1
ATOM 559 C C . ALA A 1 70 ? 4.430 0.165 -14.288 1.00 74.50 70 ALA A C 1
ATOM 561 O O . ALA A 1 70 ? 5.457 0.518 -14.866 1.00 74.50 70 ALA A O 1
ATOM 562 N N . LEU A 1 71 ? 3.927 -1.062 -14.478 1.00 71.81 71 LEU A N 1
ATOM 563 C CA . LEU A 1 71 ? 4.558 -2.086 -15.325 1.00 71.81 71 LEU A CA 1
ATOM 564 C C . LEU A 1 71 ? 4.850 -1.701 -16.792 1.00 71.81 71 LEU A C 1
ATOM 566 O O . LEU A 1 71 ? 5.822 -2.235 -17.328 1.00 71.81 71 LEU A O 1
ATOM 570 N N . PRO A 1 72 ? 4.070 -0.849 -17.492 1.00 69.12 72 PRO A N 1
ATOM 571 C CA . PRO A 1 72 ? 4.426 -0.464 -18.851 1.00 69.12 72 PRO A CA 1
ATOM 572 C C . PRO A 1 72 ? 5.699 0.394 -18.936 1.00 69.12 72 PRO A C 1
ATOM 574 O O . PRO A 1 72 ? 6.212 0.546 -20.042 1.00 69.12 72 PRO A O 1
ATOM 577 N N . ASP A 1 73 ? 6.217 0.920 -17.817 1.00 63.09 73 ASP A N 1
ATOM 578 C CA . ASP A 1 73 ? 7.237 1.978 -17.811 1.00 63.09 73 ASP A CA 1
ATOM 579 C C . ASP A 1 73 ? 8.623 1.542 -17.289 1.00 63.09 73 ASP A C 1
ATOM 581 O O . ASP A 1 73 ? 9.396 2.351 -16.777 1.00 63.09 73 ASP A O 1
ATOM 585 N N . GLY A 1 74 ? 8.990 0.259 -17.396 1.00 63.81 74 GLY A N 1
ATOM 586 C CA . GLY A 1 74 ? 10.388 -0.153 -17.204 1.00 63.81 74 GLY A CA 1
ATOM 587 C C . GLY A 1 74 ? 10.627 -1.601 -16.783 1.00 63.81 74 GLY A C 1
ATOM 588 O O . GLY A 1 74 ? 9.718 -2.329 -16.398 1.00 63.81 74 GLY A O 1
ATOM 589 N N . ASP A 1 75 ? 11.904 -1.989 -16.825 1.00 70.19 75 ASP A N 1
ATOM 590 C CA . ASP A 1 75 ? 12.371 -3.337 -16.483 1.00 70.19 75 ASP A CA 1
ATOM 591 C C . ASP A 1 75 ? 12.542 -3.553 -14.969 1.00 70.19 75 ASP A C 1
ATOM 593 O O . ASP A 1 75 ? 12.742 -4.680 -14.534 1.00 70.19 75 ASP A O 1
ATOM 597 N N . HIS A 1 76 ? 12.516 -2.491 -14.155 1.00 74.88 76 HIS A N 1
ATOM 598 C CA . HIS A 1 76 ? 12.695 -2.570 -12.702 1.00 74.88 76 HIS A CA 1
ATOM 599 C C . HIS A 1 76 ? 11.743 -1.609 -12.004 1.00 74.88 76 HIS A C 1
ATOM 601 O O . HIS A 1 76 ? 11.861 -0.397 -12.176 1.00 74.88 76 HIS A O 1
ATOM 607 N N . HIS A 1 77 ? 10.843 -2.150 -11.185 1.00 82.50 77 HIS A N 1
ATOM 608 C CA . HIS A 1 77 ? 9.875 -1.363 -10.427 1.00 82.50 77 HIS A CA 1
ATOM 609 C C . HIS A 1 77 ? 9.704 -1.911 -9.019 1.0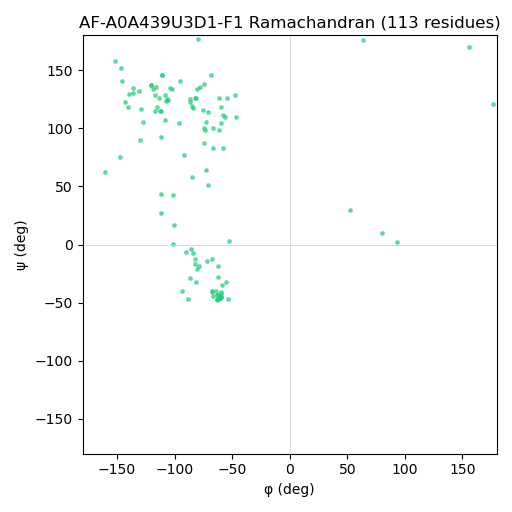0 82.50 77 HIS A C 1
ATOM 611 O O . HIS A 1 77 ? 9.467 -3.102 -8.813 1.00 82.50 77 HIS A O 1
ATOM 617 N N . LYS A 1 78 ? 9.804 -1.027 -8.028 1.00 87.25 78 LYS A N 1
ATOM 618 C CA . LYS A 1 78 ? 9.542 -1.350 -6.628 1.00 87.25 78 LYS A CA 1
ATOM 619 C C . LYS A 1 78 ? 8.355 -0.536 -6.147 1.00 87.25 78 LYS A C 1
ATOM 621 O O . LYS A 1 78 ? 8.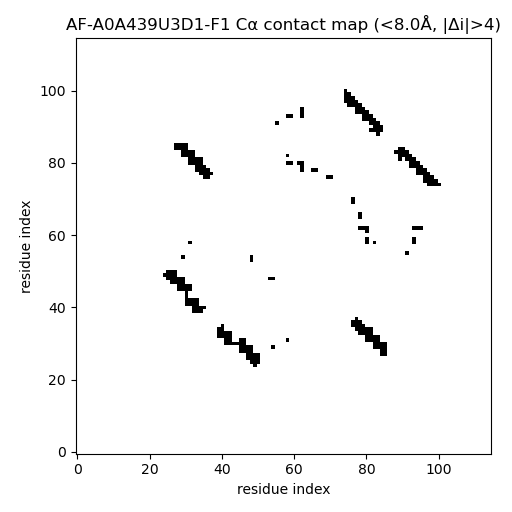456 0.680 -6.036 1.00 87.25 78 LYS A O 1
ATOM 626 N N . LEU A 1 79 ? 7.275 -1.227 -5.810 1.00 89.31 79 LEU A N 1
ATOM 627 C CA . LEU A 1 79 ? 6.053 -0.628 -5.293 1.00 89.31 79 LEU A CA 1
ATOM 628 C C . LEU A 1 79 ? 5.803 -1.102 -3.871 1.00 89.31 79 LEU A C 1
ATOM 630 O O . LEU A 1 79 ? 5.935 -2.288 -3.550 1.00 89.31 79 LEU A O 1
ATOM 634 N N . VAL A 1 80 ? 5.438 -0.176 -3.000 1.00 90.62 80 VAL A N 1
ATOM 635 C CA . VAL A 1 80 ? 5.176 -0.438 -1.591 1.00 90.62 80 VAL A CA 1
ATOM 636 C C . VAL A 1 80 ? 3.906 0.293 -1.182 1.00 90.62 80 VAL A C 1
ATOM 638 O O . VAL A 1 80 ? 3.742 1.469 -1.471 1.00 90.62 80 VAL A O 1
ATOM 641 N N . VAL A 1 81 ? 3.030 -0.404 -0.460 1.00 91.25 81 VAL A N 1
ATOM 642 C CA . VAL A 1 81 ? 1.883 0.188 0.235 1.00 91.25 81 VAL A CA 1
ATOM 643 C C . VAL A 1 81 ? 2.091 0.005 1.732 1.00 91.25 81 VAL A C 1
ATOM 645 O O . VAL A 1 81 ? 2.181 -1.124 2.228 1.00 91.25 81 VAL A O 1
ATOM 648 N N . ALA A 1 82 ? 2.182 1.111 2.456 1.00 91.94 82 ALA A N 1
ATOM 649 C CA . ALA A 1 82 ? 2.290 1.166 3.904 1.00 91.94 82 ALA A CA 1
ATOM 650 C C . ALA A 1 82 ? 0.961 1.642 4.491 1.00 91.94 82 ALA A C 1
ATOM 652 O O . ALA A 1 82 ? 0.460 2.697 4.132 1.00 91.94 82 ALA A O 1
ATOM 653 N N . VAL A 1 83 ? 0.387 0.870 5.409 1.00 90.88 83 VAL A N 1
ATOM 654 C CA . VAL A 1 83 ? -0.888 1.210 6.038 1.00 90.88 83 VAL A CA 1
ATOM 655 C C . VAL A 1 83 ? -0.665 1.679 7.463 1.00 90.88 83 VAL A C 1
ATOM 657 O O . VAL A 1 83 ? -0.099 0.946 8.283 1.00 90.88 83 VAL A O 1
ATOM 660 N N . ARG A 1 84 ? -1.154 2.879 7.767 1.00 91.19 84 ARG A N 1
ATOM 661 C CA . ARG A 1 84 ? -1.126 3.489 9.097 1.00 91.19 84 ARG A CA 1
ATOM 662 C C . ARG A 1 84 ? -2.525 3.573 9.695 1.00 91.19 84 ARG A C 1
ATOM 664 O O . ARG A 1 84 ? -3.495 3.773 8.974 1.00 91.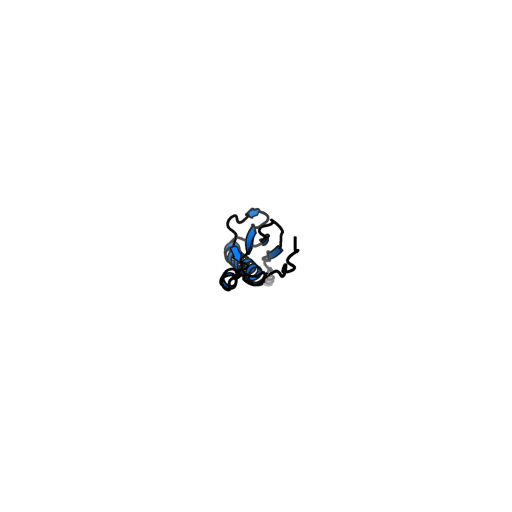19 84 ARG A O 1
ATOM 671 N N . ASP A 1 85 ? -2.628 3.431 11.010 1.00 88.38 85 ASP A N 1
ATOM 672 C CA . ASP A 1 85 ? -3.864 3.721 11.744 1.00 88.38 85 ASP A CA 1
ATOM 673 C C . ASP A 1 85 ? -4.044 5.233 11.992 1.00 88.38 85 ASP A C 1
ATOM 675 O O . ASP A 1 85 ? -3.163 6.051 11.709 1.00 88.38 85 ASP A O 1
ATOM 679 N N . SER A 1 86 ? -5.176 5.608 12.592 1.00 84.25 86 SER A N 1
ATOM 680 C CA . SER A 1 86 ? -5.461 6.982 13.027 1.00 84.25 86 SER A CA 1
ATOM 681 C C . SER A 1 86 ? -4.501 7.529 14.091 1.00 84.25 86 SER A C 1
ATOM 683 O O . SER A 1 86 ? -4.438 8.737 14.302 1.00 84.25 86 SER A O 1
ATOM 685 N N . GLY A 1 87 ? -3.776 6.654 14.789 1.00 83.00 87 GLY A N 1
ATOM 686 C CA . GLY A 1 87 ? -2.723 7.013 15.737 1.00 83.00 87 GLY A CA 1
ATOM 687 C C . GLY A 1 87 ? -1.356 7.227 15.080 1.00 83.00 87 GLY A C 1
ATOM 688 O O . GLY A 1 87 ? -0.413 7.606 15.772 1.00 83.00 87 GLY A O 1
ATOM 689 N N . GLY A 1 88 ? -1.235 6.999 13.768 1.00 81.81 88 GLY A N 1
ATOM 690 C CA . GLY A 1 88 ? 0.020 7.064 13.025 1.00 81.81 88 GLY A CA 1
ATOM 691 C C . GLY A 1 88 ? 0.898 5.816 13.160 1.00 81.81 88 GLY A C 1
ATOM 692 O O . GLY A 1 88 ? 2.043 5.838 12.709 1.00 81.81 88 GLY A O 1
ATOM 693 N N . ASN A 1 89 ? 0.397 4.729 13.751 1.00 87.19 89 ASN A N 1
ATOM 694 C CA . ASN A 1 89 ? 1.132 3.473 13.853 1.00 87.19 89 ASN A CA 1
ATOM 695 C C . ASN A 1 89 ? 1.035 2.698 12.545 1.00 87.19 89 ASN A C 1
ATOM 697 O O . ASN A 1 89 ? -0.049 2.513 11.996 1.00 87.19 89 ASN A O 1
ATOM 701 N N . LEU A 1 90 ? 2.170 2.186 12.076 1.00 88.88 90 LEU A N 1
ATOM 702 C CA . LEU A 1 90 ? 2.217 1.297 10.924 1.00 88.88 90 LEU A CA 1
ATOM 703 C C . LEU A 1 90 ? 1.626 -0.069 11.304 1.00 88.88 90 LEU A C 1
ATOM 705 O O . LEU A 1 90 ? 2.198 -0.793 12.119 1.00 88.88 90 LEU A O 1
ATOM 709 N N . ILE A 1 91 ? 0.491 -0.422 10.706 1.00 88.38 91 ILE A N 1
ATOM 710 C CA . ILE A 1 91 ? -0.218 -1.680 10.977 1.00 88.38 91 ILE A CA 1
ATOM 711 C C . ILE A 1 91 ? 0.198 -2.761 9.985 1.00 88.38 91 ILE A C 1
ATOM 713 O O . ILE A 1 91 ? 0.364 -3.925 10.348 1.00 88.38 91 ILE A O 1
ATOM 717 N N . PHE A 1 92 ? 0.358 -2.380 8.720 1.00 84.94 92 PHE A N 1
ATOM 718 C CA . PHE A 1 92 ? 0.631 -3.316 7.643 1.00 84.94 92 PHE A CA 1
ATOM 719 C C . PHE A 1 92 ? 1.533 -2.692 6.585 1.00 84.94 92 PHE A C 1
ATOM 721 O O . PHE A 1 92 ? 1.528 -1.483 6.373 1.00 84.94 92 PHE A O 1
ATOM 728 N N . ARG A 1 93 ? 2.310 -3.535 5.906 1.00 90.12 93 ARG A N 1
ATOM 729 C CA . ARG A 1 93 ? 3.128 -3.133 4.768 1.00 90.12 93 ARG A CA 1
ATOM 730 C C . ARG A 1 93 ? 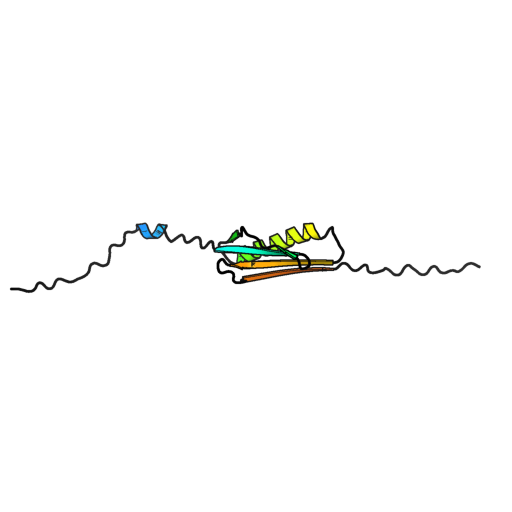3.137 -4.251 3.738 1.00 90.12 93 ARG A C 1
ATOM 732 O O . ARG A 1 93 ? 3.558 -5.363 4.049 1.00 90.12 93 ARG A O 1
ATOM 739 N N . ALA A 1 94 ? 2.710 -3.942 2.522 1.00 88.06 94 ALA A N 1
ATOM 740 C CA . ALA A 1 94 ? 2.855 -4.811 1.363 1.00 88.06 94 ALA A CA 1
ATOM 741 C C . ALA A 1 94 ? 3.863 -4.204 0.391 1.00 88.06 94 ALA A C 1
ATOM 743 O O . ALA A 1 94 ? 3.968 -2.987 0.269 1.00 88.06 94 ALA A O 1
ATOM 744 N N . SER A 1 95 ? 4.625 -5.053 -0.289 1.00 89.62 95 SER A N 1
ATOM 745 C CA . SER A 1 95 ? 5.578 -4.610 -1.302 1.00 89.62 95 SER A CA 1
ATOM 746 C C . SER A 1 95 ? 5.683 -5.619 -2.429 1.00 89.62 95 SER A C 1
ATOM 748 O O . SER A 1 95 ? 5.729 -6.820 -2.164 1.00 89.62 95 SER A O 1
ATOM 750 N N . ILE A 1 96 ? 5.782 -5.117 -3.654 1.00 87.81 96 ILE A N 1
ATOM 751 C CA . ILE A 1 96 ? 6.101 -5.876 -4.858 1.00 87.81 96 ILE A CA 1
ATOM 752 C C . ILE A 1 96 ? 7.400 -5.316 -5.430 1.00 87.81 96 ILE A C 1
ATOM 754 O O . ILE A 1 96 ? 7.595 -4.104 -5.514 1.00 87.81 96 ILE A O 1
ATOM 758 N N . LEU A 1 97 ? 8.293 -6.227 -5.794 1.00 86.81 97 LEU A N 1
ATOM 759 C CA . LEU A 1 97 ? 9.473 -5.936 -6.589 1.00 86.81 97 LEU A CA 1
ATOM 760 C C . LEU A 1 97 ? 9.289 -6.651 -7.920 1.00 86.81 97 LEU A C 1
ATOM 762 O O . LEU A 1 97 ? 9.006 -7.850 -7.943 1.00 86.81 97 LEU A O 1
ATOM 766 N N . PHE A 1 98 ? 9.406 -5.900 -8.999 1.00 83.44 98 PHE A N 1
ATOM 767 C CA . PHE A 1 98 ? 9.314 -6.395 -10.354 1.00 83.44 98 PHE A CA 1
ATOM 768 C C . PHE A 1 98 ? 10.647 -6.168 -11.055 1.00 83.44 98 PHE A C 1
ATOM 770 O O . PHE A 1 98 ? 11.174 -5.056 -11.030 1.00 83.44 98 PHE A O 1
ATOM 777 N N . GLU A 1 99 ? 11.176 -7.229 -11.656 1.00 83.44 99 GLU A N 1
ATOM 778 C CA . GLU A 1 99 ? 12.449 -7.240 -12.373 1.00 83.44 99 GLU A CA 1
ATOM 779 C C . GLU A 1 99 ? 12.256 -8.014 -13.682 1.00 83.44 99 GLU A C 1
ATOM 781 O O . GLU A 1 99 ? 11.708 -9.120 -13.691 1.00 83.44 99 GLU A O 1
ATOM 786 N N . VAL A 1 100 ? 12.687 -7.420 -14.791 1.00 80.69 100 VAL A N 1
ATOM 787 C CA . VAL A 1 100 ? 12.689 -8.021 -16.123 1.00 80.69 100 VAL A CA 1
ATOM 788 C C . VAL A 1 100 ? 14.129 -8.246 -16.531 1.00 80.69 100 VAL A C 1
ATOM 790 O O . VAL A 1 100 ? 14.895 -7.310 -16.758 1.00 80.69 100 VAL A O 1
ATOM 793 N N . GLU A 1 101 ? 14.484 -9.514 -16.677 1.00 79.50 101 GLU A N 1
ATOM 794 C CA . GLU A 1 101 ? 15.762 -9.913 -17.240 1.00 79.50 101 GLU A CA 1
ATOM 795 C C . GLU A 1 101 ? 15.539 -10.471 -18.645 1.00 79.50 101 GLU A C 1
ATOM 797 O O . GLU A 1 101 ? 14.781 -11.419 -18.857 1.00 79.50 101 GLU A O 1
ATOM 802 N N . ALA A 1 102 ? 16.216 -9.885 -19.632 1.00 78.19 102 ALA A N 1
ATOM 803 C CA . ALA A 1 102 ? 16.265 -10.463 -20.964 1.00 78.19 102 ALA A CA 1
ATOM 804 C C . ALA A 1 102 ? 17.209 -11.671 -20.943 1.00 78.19 102 ALA A C 1
ATOM 806 O O . ALA A 1 102 ? 18.432 -11.524 -21.030 1.00 78.19 102 ALA A O 1
ATOM 807 N N . GLU A 1 103 ? 16.649 -12.876 -20.872 1.00 72.94 103 GLU A N 1
ATOM 808 C CA . GLU A 1 103 ? 17.417 -14.086 -21.134 1.00 72.94 103 GLU A CA 1
ATOM 809 C C . GLU A 1 103 ? 17.796 -14.073 -22.621 1.00 72.94 103 GLU A C 1
ATOM 811 O O . GLU A 1 103 ? 16.977 -14.329 -23.508 1.00 72.94 103 GLU A O 1
ATOM 816 N N . ARG A 1 104 ? 19.040 -13.681 -22.930 1.00 72.00 104 ARG A N 1
ATOM 817 C CA . ARG A 1 104 ? 19.563 -13.807 -24.292 1.00 72.00 104 ARG A CA 1
ATOM 818 C C . ARG A 1 104 ? 19.508 -15.284 -24.663 1.00 72.00 104 ARG A C 1
ATOM 820 O O . ARG A 1 104 ? 20.373 -16.055 -24.255 1.00 72.00 104 ARG A O 1
ATOM 827 N N . LEU A 1 105 ? 18.536 -15.658 -25.494 1.00 65.06 105 LEU A N 1
ATOM 828 C CA . LEU A 1 105 ? 18.618 -16.901 -26.245 1.00 65.06 105 LEU A CA 1
ATOM 829 C C . LEU A 1 105 ? 19.948 -16.870 -27.009 1.00 65.06 105 LEU A C 1
ATOM 831 O O . LEU A 1 105 ? 20.212 -15.879 -27.700 1.00 65.06 105 LEU A O 1
ATOM 835 N N . PRO A 1 106 ? 20.809 -17.894 -26.872 1.00 61.28 106 PRO A N 1
ATOM 836 C CA . PRO A 1 106 ? 22.057 -17.938 -27.607 1.00 61.28 106 PRO A CA 1
ATOM 837 C C . PRO A 1 106 ? 21.716 -17.877 -29.092 1.00 61.28 106 PRO A C 1
ATOM 839 O O . PRO A 1 106 ? 21.098 -18.792 -29.638 1.00 61.28 106 PRO A O 1
ATOM 842 N N . THR A 1 107 ? 22.074 -16.766 -29.737 1.00 62.09 107 THR A N 1
ATOM 843 C CA . THR A 1 107 ? 21.972 -16.607 -31.183 1.00 62.09 107 THR A CA 1
ATOM 844 C C . THR A 1 107 ? 22.771 -17.751 -31.782 1.00 62.09 107 THR A C 1
ATOM 846 O O . THR A 1 107 ? 23.989 -17.818 -31.605 1.00 62.09 107 THR A O 1
ATOM 849 N N . GLY A 1 108 ? 22.057 -18.704 -32.384 1.00 59.38 108 GLY A N 1
ATOM 850 C CA . GLY A 1 108 ? 22.628 -19.935 -32.904 1.00 59.38 108 GLY A CA 1
ATOM 851 C C . GLY A 1 108 ? 23.867 -19.632 -33.730 1.00 59.38 108 GLY A C 1
ATOM 852 O O . GLY A 1 108 ? 23.853 -18.767 -34.605 1.00 59.38 108 GLY A O 1
ATOM 853 N N . SER A 1 109 ? 24.946 -20.331 -33.401 1.00 59.41 109 SER A N 1
ATOM 854 C CA . SER A 1 109 ? 26.190 -20.347 -34.148 1.00 59.41 109 SER A CA 1
ATOM 855 C C . SER A 1 109 ? 25.883 -20.540 -35.633 1.00 59.41 109 SER A C 1
ATOM 857 O O . SER A 1 109 ? 25.468 -21.627 -36.034 1.00 59.41 109 SER A O 1
ATOM 859 N N . SER A 1 110 ? 26.082 -19.505 -36.452 1.00 61.34 110 SER A N 1
ATOM 860 C CA . SER A 1 110 ? 26.221 -19.709 -37.894 1.00 61.34 110 SER A CA 1
ATOM 861 C C . SER A 1 110 ? 27.420 -20.634 -38.090 1.00 61.34 110 SER A C 1
ATOM 863 O O . SER A 1 110 ? 28.526 -20.260 -37.686 1.00 61.34 110 SER A O 1
ATOM 865 N N . PRO A 1 111 ? 27.256 -21.834 -38.674 1.00 63.88 111 PRO A N 1
ATOM 866 C CA . PRO A 1 111 ? 28.399 -22.571 -39.151 1.00 63.88 111 PRO A CA 1
ATOM 867 C C . PRO A 1 111 ? 2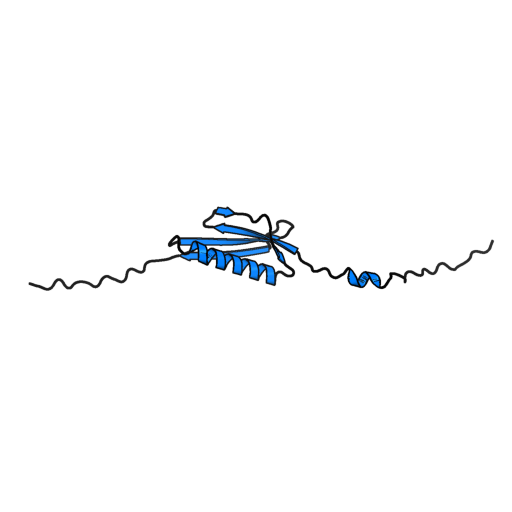8.848 -21.832 -40.405 1.00 63.88 111 PRO A C 1
ATOM 869 O O . PRO A 1 111 ? 28.265 -21.996 -41.475 1.00 63.88 111 PRO A O 1
ATOM 872 N N . ASP A 1 112 ? 29.861 -20.985 -40.254 1.00 59.41 112 ASP A N 1
ATOM 873 C CA . ASP A 1 112 ? 30.613 -20.456 -41.381 1.00 59.41 112 ASP A CA 1
ATOM 874 C C . ASP A 1 112 ? 31.368 -21.640 -42.010 1.00 59.41 112 ASP A C 1
ATOM 876 O O . ASP A 1 112 ? 32.483 -22.008 -41.640 1.00 59.41 112 ASP A O 1
ATOM 880 N N . ARG A 1 113 ? 30.644 -22.371 -42.857 1.00 63.97 113 ARG A N 1
ATOM 881 C CA . ARG A 1 113 ? 31.111 -23.480 -43.680 1.00 63.97 113 ARG A CA 1
ATOM 882 C C . ARG A 1 113 ? 30.635 -23.206 -45.093 1.00 63.97 113 ARG A C 1
ATOM 884 O O . ARG A 1 113 ? 29.538 -23.622 -45.438 1.00 63.97 113 ARG A O 1
ATOM 891 N N . LEU A 1 114 ? 31.470 -22.504 -45.851 1.00 63.19 114 LEU A N 1
ATOM 892 C CA . LEU A 1 114 ? 31.589 -22.420 -47.316 1.00 63.19 114 LEU A CA 1
ATOM 893 C C . LEU A 1 114 ? 32.700 -21.369 -47.536 1.00 63.19 114 LEU A C 1
ATOM 895 O O . LEU A 1 114 ? 32.547 -20.253 -47.063 1.00 63.19 114 LEU A O 1
ATOM 899 N N . ALA A 1 115 ? 33.840 -21.596 -48.179 1.00 54.16 115 ALA A N 1
ATOM 900 C CA . ALA A 1 115 ? 34.399 -22.695 -48.952 1.00 54.16 115 ALA A CA 1
ATOM 901 C C . ALA A 1 115 ? 35.929 -22.494 -49.002 1.00 54.16 115 ALA A C 1
ATOM 903 O O . ALA A 1 115 ? 36.369 -21.337 -48.802 1.00 54.16 115 ALA A O 1
#

Sequence (115 aa):
MTIDPRARGNFCQLPEQIFSLLSFDRMALYYFDFDENGVAEPDPHGIECSDLAEVRYQAVRALADMTREALPDGDHHKLVVAVRDSGGNLIFRASILFEVEAERLPTGSSPDRLA